Protein AF-A0A8D9L8C0-F1 (afdb_monomer_lite)

Secondary structure (DSSP, 8-state):
--HHHHHHHHHHHHHHHHHHHHHHHHHHHHHT-SHHHHHHHHGGGHHHHHHHHHHHHHT-STTHHHHHHHTS-HHHHHHHHHHHHHH--S-TT--TT--GGG----GGGS--

Organism: Parabacteroides distasonis (NCBI:txid823)

Sequence (112 aa):
MNLASTINQMKRIMKYQAENTVSSFFYYMWNAWSEEERKAVYGGMYPHFWEKWCVATDKGTFGAAERFYLELSEDNRRILVERAVSIYDGRHFRKRNSNPKNQTVCEETLSV

Radius of gyration: 18.11 Å; chains: 1; bounding box: 52×50×34 Å

pLDDT: mean 82.56, std 14.65, range [46.19, 96.69]

Foldseek 3Di:
DDPVVVVVVVVVVVVLLVVQLVVLLVCCVVPPDDLVVLCVQPPPCSVVLVVLLVVLCVVPPPCSSVSSLVVDDPVSNVSSSVSSCVVGVPPPPPPVPDDPVNDDDDPVVVPD

Structure (mmCIF, N/CA/C/O backbone):
data_AF-A0A8D9L8C0-F1
#
_entry.id   AF-A0A8D9L8C0-F1
#
loop_
_atom_site.group_PDB
_atom_site.id
_atom_site.type_symbol
_atom_site.label_atom_id
_atom_site.label_alt_id
_atom_site.label_comp_id
_atom_site.label_asym_id
_atom_site.label_entity_id
_atom_site.label_seq_id
_atom_site.pdbx_PDB_ins_code
_atom_site.Cartn_x
_atom_site.Cartn_y
_atom_site.Cartn_z
_atom_site.occupancy
_atom_site.B_iso_or_equiv
_atom_site.auth_seq_id
_atom_site.auth_comp_id
_atom_site.auth_asym_id
_atom_site.auth_atom_id
_atom_site.pdbx_PDB_model_num
ATOM 1 N N . MET A 1 1 ? 6.656 34.139 14.399 1.00 62.84 1 MET A N 1
ATOM 2 C CA . MET A 1 1 ? 7.149 33.138 13.424 1.00 62.84 1 MET A CA 1
ATOM 3 C C . MET A 1 1 ? 7.332 33.867 12.096 1.00 62.84 1 MET A C 1
ATOM 5 O O . MET A 1 1 ? 6.417 34.590 11.730 1.00 62.84 1 MET A O 1
ATOM 9 N N . ASN A 1 2 ? 8.501 33.808 11.447 1.00 87.38 2 ASN A N 1
ATOM 10 C CA . ASN A 1 2 ? 8.736 34.528 10.182 1.00 87.38 2 ASN A CA 1
ATOM 11 C C . ASN A 1 2 ? 8.489 33.613 8.968 1.00 87.38 2 ASN A C 1
ATOM 13 O O . ASN A 1 2 ? 8.535 32.389 9.092 1.00 87.38 2 ASN A O 1
ATOM 17 N N . LEU A 1 3 ? 8.235 34.207 7.798 1.00 87.19 3 LEU A N 1
ATOM 18 C CA . LEU A 1 3 ? 7.880 33.485 6.570 1.00 87.19 3 LEU A CA 1
ATOM 19 C C . LEU A 1 3 ? 8.896 32.383 6.213 1.00 87.19 3 LEU A C 1
ATOM 21 O O . LEU A 1 3 ? 8.512 31.273 5.853 1.00 87.19 3 LEU A O 1
ATOM 25 N N . ALA A 1 4 ? 10.192 32.656 6.388 1.00 88.25 4 ALA A N 1
ATOM 26 C CA . ALA A 1 4 ? 11.259 31.687 6.143 1.00 88.25 4 ALA A CA 1
ATOM 27 C C . ALA A 1 4 ? 11.184 30.467 7.084 1.00 88.25 4 ALA A C 1
ATOM 29 O O . ALA A 1 4 ? 11.369 29.328 6.650 1.00 88.25 4 ALA A O 1
ATOM 30 N N . SER A 1 5 ? 10.869 30.684 8.364 1.00 83.94 5 SER A N 1
ATOM 31 C CA . SER A 1 5 ? 10.665 29.620 9.351 1.00 83.94 5 SER A CA 1
ATOM 32 C C . SER A 1 5 ? 9.446 28.761 9.013 1.00 83.94 5 SER A C 1
ATOM 34 O O . SER A 1 5 ? 9.549 27.535 9.068 1.00 83.94 5 SER A O 1
ATOM 36 N N . THR A 1 6 ? 8.334 29.372 8.594 1.00 88.56 6 THR A N 1
ATOM 37 C CA . THR A 1 6 ? 7.126 28.648 8.170 1.00 88.56 6 THR A CA 1
ATOM 38 C C . THR A 1 6 ? 7.386 27.804 6.920 1.00 88.56 6 THR A C 1
ATOM 40 O O . THR A 1 6 ? 7.066 26.618 6.910 1.00 88.56 6 THR A O 1
ATOM 43 N N . ILE A 1 7 ? 8.050 28.359 5.900 1.00 89.25 7 ILE A N 1
ATOM 44 C CA . ILE A 1 7 ? 8.402 27.627 4.671 1.00 89.25 7 ILE A CA 1
ATOM 45 C C . ILE A 1 7 ? 9.316 26.433 4.979 1.00 89.25 7 ILE A C 1
ATOM 47 O O . ILE A 1 7 ? 9.089 25.329 4.484 1.00 89.25 7 ILE A O 1
ATOM 51 N N . ASN A 1 8 ? 10.333 26.618 5.825 1.00 87.75 8 ASN A N 1
ATOM 52 C CA . ASN A 1 8 ? 11.227 25.527 6.220 1.00 87.75 8 ASN A CA 1
ATOM 53 C C . ASN A 1 8 ? 10.504 24.436 7.022 1.00 87.75 8 ASN A C 1
ATOM 55 O O . ASN A 1 8 ? 10.795 23.249 6.850 1.00 87.75 8 A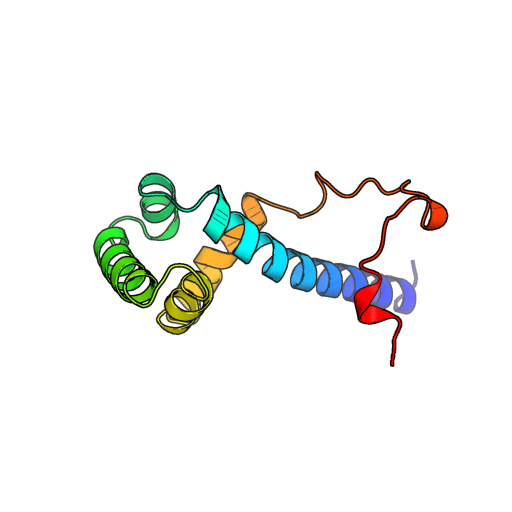SN A O 1
ATOM 59 N N . GLN A 1 9 ? 9.541 24.811 7.866 1.00 81.44 9 GLN A N 1
ATOM 60 C CA . GLN A 1 9 ? 8.700 23.858 8.581 1.00 81.44 9 GLN A CA 1
ATOM 61 C C . GLN A 1 9 ? 7.794 23.074 7.621 1.00 81.44 9 GLN A C 1
ATOM 63 O O . GLN A 1 9 ? 7.739 21.850 7.717 1.00 81.44 9 GLN A O 1
ATOM 68 N N . MET A 1 10 ? 7.161 23.736 6.648 1.00 84.50 10 MET A N 1
ATOM 69 C CA . MET A 1 10 ? 6.338 23.067 5.633 1.00 84.50 10 MET A CA 1
ATOM 70 C C . MET A 1 10 ? 7.162 22.105 4.772 1.00 84.50 10 MET A C 1
ATOM 72 O O . MET A 1 10 ? 6.760 20.960 4.597 1.00 84.50 10 MET A O 1
ATOM 76 N N . LYS A 1 11 ? 8.361 22.502 4.324 1.00 80.12 11 LYS A N 1
ATOM 77 C CA . LYS A 1 11 ? 9.280 21.610 3.591 1.00 80.12 11 LYS A CA 1
ATOM 78 C C . LYS A 1 11 ? 9.628 20.351 4.389 1.00 80.12 11 LYS A C 1
ATOM 80 O O . LYS A 1 11 ? 9.650 19.256 3.832 1.00 80.12 11 LYS A O 1
ATOM 85 N N . ARG A 1 12 ? 9.878 20.491 5.696 1.00 72.62 12 ARG A N 1
ATOM 86 C CA . ARG A 1 12 ? 10.132 19.351 6.592 1.00 72.62 12 ARG A CA 1
ATOM 87 C C . ARG A 1 12 ? 8.912 18.442 6.729 1.00 72.62 12 ARG A C 1
ATOM 89 O O . ARG A 1 12 ? 9.078 17.229 6.679 1.00 72.62 12 ARG A O 1
ATOM 96 N N . ILE A 1 13 ? 7.716 19.013 6.869 1.00 77.31 13 ILE A N 1
ATOM 97 C CA . ILE A 1 13 ? 6.456 18.257 6.945 1.00 77.31 13 ILE A CA 1
ATOM 98 C C . ILE A 1 13 ? 6.211 17.490 5.642 1.00 77.31 13 ILE A C 1
ATOM 100 O O . ILE A 1 13 ? 5.920 16.301 5.690 1.00 77.31 13 ILE A O 1
ATOM 104 N N . MET A 1 14 ? 6.408 18.127 4.487 1.00 71.69 14 MET A N 1
ATOM 105 C CA . MET A 1 14 ? 6.233 17.490 3.178 1.00 71.69 14 MET A CA 1
ATOM 106 C C . MET A 1 14 ? 7.243 16.364 2.937 1.00 71.69 14 MET A C 1
ATOM 108 O O . MET A 1 14 ? 6.861 15.279 2.509 1.00 71.69 14 MET A O 1
ATOM 112 N N . LYS A 1 15 ? 8.528 16.586 3.251 1.00 66.69 15 LYS A N 1
ATOM 113 C CA . LYS A 1 15 ? 9.561 15.542 3.155 1.00 66.69 15 LYS A CA 1
ATOM 114 C C . LYS A 1 15 ? 9.224 14.350 4.054 1.00 66.69 15 LYS A C 1
ATOM 116 O O . LYS A 1 15 ? 9.289 13.209 3.613 1.00 66.69 15 LYS A O 1
ATOM 121 N N . TYR A 1 16 ? 8.807 14.629 5.287 1.00 64.12 16 TYR A N 1
ATOM 122 C CA . TYR A 1 16 ? 8.358 13.607 6.224 1.00 64.12 16 TYR A CA 1
ATOM 123 C C . TYR A 1 16 ? 7.146 12.836 5.692 1.00 64.12 16 TYR A C 1
ATOM 125 O O . TYR A 1 16 ? 7.099 11.618 5.814 1.00 64.12 16 TYR A O 1
ATOM 133 N N . GLN A 1 17 ? 6.174 13.530 5.098 1.00 69.81 17 GLN A N 1
ATOM 134 C CA . GLN A 1 17 ? 4.986 12.910 4.523 1.00 69.81 17 GLN A CA 1
ATOM 135 C C . GLN A 1 17 ? 5.361 11.964 3.375 1.00 69.81 17 GLN A C 1
ATOM 137 O O . GLN A 1 17 ? 4.844 10.857 3.333 1.00 69.81 17 GLN A O 1
ATOM 142 N N . ALA A 1 18 ? 6.306 12.345 2.510 1.00 63.62 18 ALA A N 1
ATOM 143 C CA . ALA A 1 18 ? 6.792 11.489 1.427 1.00 63.62 18 ALA A CA 1
ATOM 144 C C . ALA A 1 18 ? 7.568 10.253 1.932 1.00 63.62 18 ALA A C 1
ATOM 146 O O . ALA A 1 18 ? 7.312 9.139 1.479 1.00 63.62 18 ALA A O 1
ATOM 147 N N . GLU A 1 19 ? 8.485 10.426 2.892 1.00 67.56 19 GLU A N 1
ATOM 148 C CA . GLU A 1 19 ? 9.228 9.313 3.515 1.00 67.56 19 GLU A CA 1
ATOM 149 C C . GLU A 1 19 ? 8.291 8.353 4.264 1.00 67.56 19 GLU A C 1
ATOM 151 O O . GLU A 1 19 ? 8.441 7.129 4.196 1.00 67.56 19 GLU A O 1
ATOM 156 N N . ASN A 1 20 ? 7.289 8.910 4.949 1.00 77.69 20 ASN A N 1
ATOM 157 C CA . ASN A 1 20 ? 6.244 8.131 5.590 1.00 77.69 20 ASN A CA 1
ATOM 158 C C . ASN A 1 20 ? 5.461 7.338 4.540 1.00 77.69 20 ASN A C 1
ATOM 160 O O . ASN A 1 20 ? 5.395 6.129 4.639 1.00 77.69 20 ASN A O 1
ATOM 164 N N . THR A 1 21 ? 4.992 7.975 3.467 1.00 84.38 21 THR A N 1
ATOM 165 C CA . THR A 1 21 ? 4.228 7.322 2.394 1.00 84.38 21 THR A CA 1
ATOM 166 C C . THR A 1 21 ? 4.876 6.042 1.856 1.00 84.38 21 THR A C 1
ATOM 168 O O . THR A 1 21 ? 4.197 5.022 1.752 1.00 84.38 21 THR A O 1
ATOM 171 N N . VAL A 1 22 ? 6.177 6.058 1.541 1.00 85.62 22 VAL A N 1
ATOM 172 C CA . VAL A 1 22 ? 6.857 4.873 0.984 1.00 85.62 22 VAL A CA 1
ATOM 173 C C . VAL A 1 22 ? 6.960 3.757 2.024 1.00 85.62 22 VAL A C 1
ATOM 175 O O . VAL A 1 22 ? 6.593 2.615 1.753 1.00 85.62 22 VAL A O 1
ATOM 178 N N . SER A 1 23 ? 7.432 4.083 3.229 1.00 86.62 23 SER A N 1
ATOM 179 C CA . SER A 1 23 ? 7.586 3.095 4.304 1.00 86.62 23 SER A CA 1
ATOM 180 C C . SER A 1 23 ? 6.241 2.535 4.778 1.00 86.62 23 SER A C 1
ATOM 182 O O . SER A 1 23 ? 6.117 1.325 4.958 1.00 86.62 23 SER A O 1
ATOM 184 N N . SER A 1 24 ? 5.215 3.380 4.892 1.00 89.31 24 SER A N 1
ATOM 185 C CA . SER A 1 24 ? 3.836 2.991 5.180 1.00 89.31 24 SER A CA 1
ATOM 186 C C . SER A 1 24 ? 3.274 2.065 4.123 1.00 89.31 24 SER A C 1
ATOM 188 O O . SER A 1 24 ? 2.682 1.057 4.489 1.00 89.31 24 SER A O 1
ATOM 190 N N . PHE A 1 25 ? 3.479 2.360 2.836 1.00 92.88 25 PHE A N 1
ATOM 191 C CA . PHE A 1 25 ? 3.008 1.499 1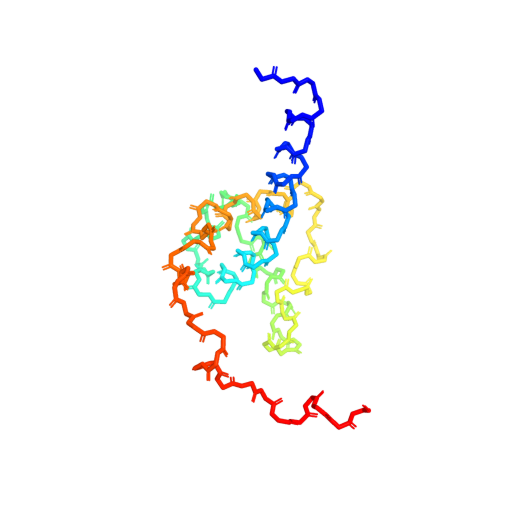.756 1.00 92.88 25 PHE A CA 1
ATOM 192 C C . PHE A 1 25 ? 3.580 0.085 1.882 1.00 92.88 25 PHE A C 1
ATOM 194 O O . PHE A 1 25 ? 2.817 -0.873 1.969 1.00 92.88 25 PHE A O 1
ATOM 201 N N . PHE A 1 26 ? 4.904 -0.060 1.970 1.00 91.31 26 PHE A N 1
ATOM 202 C CA . PHE A 1 26 ? 5.518 -1.385 2.086 1.00 91.31 26 PHE A CA 1
ATOM 203 C C . PHE A 1 26 ? 5.148 -2.094 3.388 1.00 91.31 26 PHE A C 1
ATOM 205 O O . PHE A 1 26 ? 4.844 -3.285 3.366 1.00 91.31 26 PHE A O 1
ATOM 212 N N . TYR A 1 27 ? 5.107 -1.370 4.511 1.00 90.75 27 TYR A N 1
ATOM 213 C CA . TYR A 1 27 ? 4.646 -1.934 5.776 1.00 90.75 27 TYR A CA 1
ATOM 214 C C . TYR A 1 27 ? 3.217 -2.469 5.654 1.00 90.75 27 TYR A C 1
ATOM 216 O O . TYR A 1 27 ? 2.944 -3.594 6.067 1.00 90.75 27 TYR A O 1
ATOM 224 N N . TYR A 1 28 ? 2.323 -1.680 5.062 1.00 93.00 28 TYR A N 1
ATOM 225 C CA . TYR A 1 28 ? 0.925 -2.032 4.867 1.00 93.00 28 TYR A CA 1
ATOM 226 C C . TYR A 1 28 ? 0.774 -3.254 3.961 1.00 93.00 28 TYR A C 1
ATOM 228 O O . TYR A 1 28 ? 0.134 -4.228 4.357 1.00 93.00 28 TYR A O 1
ATOM 236 N N . MET A 1 29 ? 1.433 -3.248 2.800 1.00 94.44 29 MET A N 1
ATOM 237 C CA . MET A 1 29 ? 1.389 -4.361 1.849 1.00 94.44 29 MET A CA 1
ATOM 238 C C . MET A 1 29 ? 1.932 -5.665 2.440 1.00 94.44 29 MET A C 1
ATOM 240 O O . MET A 1 29 ? 1.433 -6.735 2.108 1.00 94.44 29 MET A O 1
ATOM 244 N N . TRP A 1 30 ? 2.935 -5.588 3.316 1.00 90.31 30 TRP A N 1
ATOM 245 C CA . TRP A 1 30 ? 3.566 -6.771 3.897 1.00 90.31 30 TRP A CA 1
ATOM 246 C C . TRP A 1 30 ? 2.858 -7.301 5.151 1.00 90.31 30 TRP A C 1
ATOM 248 O O . TRP A 1 30 ? 2.828 -8.507 5.368 1.00 90.31 30 TRP A O 1
ATOM 258 N N . ASN A 1 31 ? 2.303 -6.418 5.989 1.00 89.38 31 ASN A N 1
ATOM 259 C CA . ASN A 1 31 ? 1.839 -6.793 7.334 1.00 89.38 31 ASN A CA 1
ATOM 260 C C . ASN A 1 31 ? 0.327 -6.671 7.537 1.00 89.38 31 ASN A C 1
ATOM 262 O O . ASN A 1 31 ? -0.205 -7.283 8.458 1.00 89.38 31 ASN A O 1
ATOM 266 N N . ALA A 1 32 ? -0.360 -5.858 6.735 1.00 90.50 32 ALA A N 1
ATOM 267 C CA . ALA A 1 32 ? -1.777 -5.553 6.930 1.00 90.50 32 ALA A CA 1
ATOM 268 C C . ALA A 1 32 ? -2.650 -5.940 5.729 1.00 90.50 32 ALA A C 1
ATOM 270 O O . ALA A 1 32 ? -3.866 -6.023 5.867 1.00 90.50 32 ALA A O 1
ATOM 271 N N . TRP A 1 33 ? -2.063 -6.186 4.556 1.00 92.81 33 TRP A N 1
ATOM 272 C CA . TRP A 1 33 ? -2.817 -6.498 3.348 1.00 92.81 33 TRP A CA 1
ATOM 273 C C . TRP A 1 33 ? -3.574 -7.827 3.455 1.00 92.81 33 TRP A C 1
ATOM 275 O O . TRP A 1 33 ? -2.998 -8.908 3.344 1.00 92.81 33 TRP A O 1
ATOM 285 N N . SER A 1 34 ? -4.891 -7.736 3.642 1.00 89.50 34 SER A N 1
ATOM 286 C CA . SER A 1 34 ? -5.811 -8.869 3.788 1.00 89.50 34 SER A CA 1
ATOM 287 C C . SER A 1 34 ? -7.069 -8.690 2.927 1.00 89.50 34 SER A C 1
ATOM 289 O O . SER A 1 34 ? -7.185 -7.738 2.150 1.00 89.50 34 SER A O 1
ATOM 291 N N . GLU A 1 35 ? -8.016 -9.628 3.007 1.00 87.00 35 GLU A N 1
ATOM 292 C CA . GLU A 1 35 ? -9.310 -9.502 2.322 1.00 87.00 35 GLU A CA 1
ATOM 293 C C . GLU A 1 35 ? -10.172 -8.384 2.905 1.00 87.00 35 GLU A C 1
ATOM 295 O O . GLU A 1 35 ? -10.795 -7.621 2.167 1.00 87.00 35 GLU A O 1
ATOM 300 N N . GLU A 1 36 ? -10.155 -8.249 4.223 1.00 91.25 36 GLU A N 1
ATOM 301 C CA . GLU A 1 36 ? -10.861 -7.218 4.974 1.00 91.25 36 GLU A CA 1
ATOM 302 C C . GLU A 1 36 ? -10.322 -5.835 4.617 1.00 91.25 36 GLU A C 1
ATOM 304 O O . GLU A 1 36 ? -11.091 -4.927 4.306 1.00 91.25 36 GLU A O 1
ATOM 309 N N . GLU A 1 37 ? -8.997 -5.690 4.578 1.00 93.56 37 GLU A N 1
ATOM 310 C CA . GLU A 1 37 ? -8.359 -4.432 4.199 1.00 93.56 37 GLU A CA 1
ATOM 311 C C . GLU A 1 37 ? -8.614 -4.075 2.729 1.00 93.56 37 GLU A C 1
ATOM 313 O O . GLU A 1 37 ? -8.896 -2.921 2.410 1.00 93.56 37 GLU A O 1
ATOM 318 N N . ARG A 1 38 ? -8.649 -5.061 1.826 1.00 90.50 38 ARG A N 1
ATOM 319 C CA . ARG A 1 38 ? -9.064 -4.843 0.430 1.00 90.50 38 ARG A CA 1
ATOM 320 C C . ARG A 1 38 ? -10.494 -4.329 0.313 1.00 90.50 38 ARG A C 1
ATOM 322 O O . ARG A 1 38 ? -10.738 -3.397 -0.453 1.00 90.50 38 ARG A O 1
ATOM 329 N N . LYS A 1 39 ? -11.429 -4.918 1.064 1.00 93.56 39 LYS A N 1
ATOM 330 C CA . LYS A 1 39 ? -12.821 -4.446 1.141 1.00 93.56 39 LYS A CA 1
ATOM 331 C C . LYS A 1 39 ? -12.892 -3.031 1.709 1.00 93.56 39 LYS A C 1
ATOM 333 O O . LYS A 1 39 ? -13.666 -2.224 1.205 1.00 93.56 39 LYS A O 1
ATOM 338 N N . ALA A 1 40 ? -12.068 -2.712 2.705 1.00 93.44 40 ALA A N 1
ATOM 339 C CA . ALA A 1 40 ? -12.006 -1.374 3.283 1.00 93.44 40 ALA A CA 1
ATOM 340 C C . ALA A 1 40 ? -11.477 -0.323 2.289 1.00 93.44 40 ALA A C 1
ATOM 342 O O . ALA A 1 40 ? -12.003 0.786 2.252 1.00 93.44 40 ALA A O 1
ATOM 343 N N . VAL A 1 41 ? -10.474 -0.664 1.471 1.00 94.69 41 VAL A N 1
ATOM 344 C CA . VAL A 1 41 ? -9.873 0.261 0.490 1.00 94.69 41 VAL A CA 1
ATOM 345 C C . VAL A 1 41 ? -10.755 0.443 -0.744 1.00 94.69 41 VAL A C 1
ATOM 347 O O . VAL A 1 41 ? -10.988 1.570 -1.171 1.00 94.69 41 VAL A O 1
ATOM 350 N N . TYR A 1 42 ? -11.237 -0.653 -1.332 1.00 94.81 42 TYR A N 1
ATOM 351 C CA . TYR A 1 42 ? -11.875 -0.635 -2.655 1.00 94.81 42 TYR A CA 1
ATOM 352 C C . TYR A 1 42 ? -13.384 -0.907 -2.634 1.00 94.81 42 TYR A C 1
ATOM 354 O O . TYR A 1 42 ? -14.024 -0.929 -3.690 1.00 94.81 42 TYR A O 1
ATOM 362 N N . GLY A 1 43 ? -13.978 -1.128 -1.458 1.00 94.19 43 GLY A N 1
ATOM 363 C CA . GLY A 1 43 ? -15.409 -1.388 -1.319 1.00 94.19 43 GLY A CA 1
ATOM 364 C C . GLY A 1 43 ? -15.858 -2.570 -2.179 1.00 94.19 43 GLY A C 1
ATOM 365 O O . GLY A 1 43 ? -15.203 -3.608 -2.221 1.00 94.19 43 GLY A O 1
ATOM 366 N N . GLY A 1 44 ? -16.958 -2.404 -2.916 1.00 93.62 44 GLY A N 1
ATOM 367 C CA . GLY A 1 44 ? -17.508 -3.447 -3.792 1.00 93.62 44 GLY A CA 1
ATOM 368 C C . GLY A 1 44 ? -16.594 -3.874 -4.950 1.00 93.62 44 GLY A C 1
ATOM 369 O O . GLY A 1 44 ? -16.786 -4.955 -5.498 1.00 93.62 44 GLY A O 1
ATOM 370 N N . MET A 1 45 ? -15.577 -3.077 -5.294 1.00 93.75 45 MET A N 1
ATOM 371 C CA . MET A 1 45 ? -14.626 -3.389 -6.369 1.00 93.75 45 MET A CA 1
ATOM 372 C C . MET A 1 45 ? -13.464 -4.276 -5.910 1.00 93.75 45 MET A C 1
ATOM 374 O O . MET A 1 45 ? -12.627 -4.663 -6.728 1.00 93.75 45 MET A O 1
ATOM 378 N N . TYR A 1 46 ? -13.397 -4.632 -4.623 1.00 93.81 46 TYR A N 1
ATOM 379 C CA . TYR A 1 46 ? -12.311 -5.445 -4.078 1.00 93.81 46 TYR A CA 1
ATOM 380 C C . TYR A 1 46 ? -12.035 -6.773 -4.820 1.00 93.81 46 TYR A C 1
ATOM 382 O O . TYR A 1 46 ? -10.860 -7.151 -4.850 1.00 93.81 46 TYR A O 1
ATOM 390 N N . PRO A 1 47 ? -13.008 -7.476 -5.458 1.00 95.06 47 PRO A N 1
ATOM 391 C CA . PRO A 1 47 ? -12.701 -8.707 -6.187 1.00 95.06 47 PRO A CA 1
ATOM 392 C C . PRO A 1 47 ? -11.812 -8.447 -7.409 1.00 95.06 47 PRO A C 1
ATOM 394 O O . PRO A 1 47 ? -10.894 -9.215 -7.674 1.00 95.06 47 PRO A O 1
ATOM 397 N N . HIS A 1 48 ? -12.015 -7.321 -8.101 1.00 94.19 48 HIS A N 1
ATOM 398 C CA . HIS A 1 48 ? -11.201 -6.939 -9.257 1.00 94.19 48 HIS A CA 1
ATOM 399 C C . HIS A 1 48 ? -9.743 -6.665 -8.861 1.00 94.19 48 HIS A C 1
ATOM 401 O O . HIS A 1 48 ? -8.799 -7.108 -9.514 1.00 94.19 48 HIS A O 1
ATOM 407 N N . PHE A 1 49 ? -9.542 -5.963 -7.746 1.00 94.50 49 PHE A N 1
ATOM 408 C CA . PHE A 1 49 ? -8.196 -5.694 -7.240 1.00 94.50 49 PHE A CA 1
ATOM 409 C C . PHE A 1 49 ? -7.540 -6.929 -6.623 1.00 94.50 49 PHE A C 1
ATOM 411 O O . PHE A 1 49 ? -6.314 -7.022 -6.612 1.00 94.50 49 PHE A O 1
ATOM 418 N N . TRP A 1 50 ? -8.329 -7.895 -6.148 1.00 92.38 50 TRP A N 1
ATOM 419 C CA . TRP A 1 50 ? -7.798 -9.178 -5.710 1.00 92.38 50 TRP A CA 1
ATOM 420 C C . TRP A 1 50 ? -7.202 -9.972 -6.864 1.00 92.38 50 TRP A C 1
ATOM 422 O O . TRP A 1 50 ? -6.082 -10.452 -6.743 1.00 92.38 50 TRP A O 1
ATOM 432 N N . GLU A 1 51 ? -7.894 -10.040 -7.997 1.00 94.00 51 GLU A N 1
ATOM 433 C CA . GLU A 1 51 ? -7.373 -10.704 -9.192 1.00 94.00 51 GLU A CA 1
ATOM 434 C C . GLU A 1 51 ? -6.038 -10.084 -9.636 1.00 94.00 51 GLU A C 1
ATOM 436 O O . GLU A 1 51 ? -5.053 -10.796 -9.835 1.00 94.00 51 GLU A O 1
ATOM 441 N N . LYS A 1 52 ? -5.956 -8.746 -9.666 1.00 94.44 52 LYS A N 1
ATOM 442 C CA . LYS A 1 52 ? -4.701 -8.022 -9.933 1.00 94.44 52 LYS A CA 1
ATOM 443 C C . LYS A 1 52 ? -3.595 -8.366 -8.930 1.00 94.44 52 LYS A C 1
ATOM 445 O O . LYS A 1 52 ? -2.445 -8.543 -9.328 1.00 94.44 52 LYS A O 1
ATOM 450 N N . TRP A 1 53 ? -3.922 -8.467 -7.641 1.00 93.88 53 TRP A N 1
ATOM 451 C CA . TRP A 1 53 ? -2.963 -8.878 -6.614 1.00 93.88 53 TRP A CA 1
ATOM 452 C C . TRP A 1 53 ? -2.477 -10.316 -6.831 1.00 93.88 53 TRP A C 1
ATOM 454 O O . TRP A 1 53 ? -1.270 -10.548 -6.820 1.00 93.88 53 TRP A O 1
ATOM 464 N N . CYS A 1 54 ? -3.382 -11.259 -7.102 1.00 92.56 54 CYS A N 1
ATOM 465 C CA . CYS A 1 54 ? -3.033 -12.649 -7.391 1.00 92.56 54 CYS A CA 1
ATOM 466 C C . CYS A 1 54 ? -2.063 -12.749 -8.575 1.00 92.56 54 CYS A C 1
ATOM 468 O O . CYS A 1 54 ? -1.024 -13.398 -8.457 1.00 92.56 54 CYS A O 1
ATOM 470 N N . VAL A 1 55 ? -2.338 -12.035 -9.672 1.00 94.00 55 VAL A N 1
ATOM 471 C CA . VAL A 1 55 ? -1.444 -11.963 -10.843 1.00 94.00 55 VAL A CA 1
ATOM 472 C C . VAL A 1 55 ? -0.076 -11.372 -10.480 1.00 94.00 55 VAL A C 1
ATOM 474 O O . VAL A 1 55 ? 0.958 -11.832 -10.967 1.00 94.00 55 VAL A O 1
ATOM 477 N N . ALA A 1 56 ? -0.034 -10.362 -9.607 1.00 93.88 56 ALA A N 1
ATOM 478 C CA . ALA A 1 56 ? 1.222 -9.769 -9.155 1.00 93.88 56 ALA A CA 1
ATOM 479 C C . ALA A 1 56 ? 2.068 -10.740 -8.306 1.00 93.88 56 ALA A C 1
ATOM 481 O O . ALA A 1 56 ? 3.300 -10.729 -8.427 1.00 93.88 56 ALA A O 1
ATOM 482 N N . THR A 1 57 ? 1.417 -11.576 -7.487 1.00 92.81 57 THR A N 1
ATOM 483 C CA . THR A 1 57 ? 2.059 -12.594 -6.635 1.00 92.81 57 THR A CA 1
ATOM 484 C C . THR A 1 57 ? 2.419 -13.885 -7.362 1.00 92.81 57 THR A C 1
ATOM 486 O O . THR A 1 57 ? 3.344 -14.568 -6.935 1.00 92.81 57 THR A O 1
ATOM 489 N N . ASP A 1 58 ? 1.745 -14.207 -8.468 1.00 94.00 58 ASP A N 1
ATOM 490 C CA . ASP A 1 58 ? 2.025 -15.401 -9.281 1.00 94.00 58 ASP A CA 1
ATOM 491 C C . ASP A 1 58 ? 3.462 -15.394 -9.833 1.00 94.00 58 ASP A C 1
ATOM 493 O O . ASP A 1 58 ? 4.140 -16.414 -9.906 1.00 94.00 58 ASP A O 1
ATOM 497 N N . LYS A 1 59 ? 4.002 -14.195 -10.090 1.00 88.12 59 LYS A N 1
ATOM 498 C CA . LYS A 1 59 ? 5.404 -13.972 -10.488 1.00 88.12 59 LYS A CA 1
ATOM 499 C C . LYS A 1 59 ? 6.401 -14.044 -9.317 1.00 88.12 59 LYS A C 1
ATOM 501 O O . LYS A 1 59 ? 7.559 -13.661 -9.474 1.00 88.12 59 LYS A O 1
ATOM 506 N N . GLY A 1 60 ? 5.950 -14.487 -8.145 1.00 90.38 60 GLY A N 1
ATOM 507 C CA . GLY A 1 60 ? 6.701 -14.553 -6.894 1.00 90.38 60 GLY A CA 1
ATOM 508 C C . GLY A 1 60 ? 6.351 -13.436 -5.907 1.00 90.38 60 GLY A C 1
ATOM 509 O O . GLY A 1 60 ? 5.836 -12.379 -6.273 1.00 90.38 60 GLY A O 1
ATOM 510 N N . THR A 1 61 ? 6.673 -13.662 -4.631 1.00 86.56 61 THR A N 1
ATOM 511 C CA . THR A 1 61 ? 6.381 -12.729 -3.526 1.00 86.56 61 THR A CA 1
ATOM 512 C C . THR A 1 61 ? 7.209 -11.445 -3.608 1.00 86.56 61 THR A C 1
ATOM 514 O O . THR A 1 61 ? 6.703 -10.351 -3.358 1.00 86.56 61 THR A O 1
ATOM 517 N N . PHE A 1 62 ? 8.483 -11.552 -3.993 1.00 89.62 62 PHE A N 1
ATOM 518 C CA . PHE A 1 62 ? 9.365 -10.392 -4.126 1.00 89.62 62 PHE A CA 1
ATOM 519 C C . PHE A 1 62 ? 8.948 -9.529 -5.316 1.00 89.62 62 PHE A C 1
ATOM 521 O O . PHE A 1 62 ? 8.838 -10.014 -6.446 1.00 89.62 62 PHE A O 1
ATOM 528 N N . GLY A 1 63 ? 8.715 -8.242 -5.074 1.00 93.38 63 GLY A N 1
ATOM 529 C CA . GLY A 1 63 ? 8.246 -7.316 -6.102 1.00 93.38 63 GLY A CA 1
ATOM 530 C C . GLY A 1 63 ? 6.727 -7.331 -6.331 1.00 93.38 63 GLY A C 1
ATOM 531 O O . GLY A 1 63 ? 6.249 -6.658 -7.245 1.00 93.38 63 GLY A O 1
ATOM 532 N N . ALA A 1 64 ? 5.954 -8.137 -5.586 1.00 94.06 64 ALA A N 1
ATOM 533 C CA . ALA A 1 64 ? 4.510 -8.257 -5.804 1.00 94.06 64 ALA A CA 1
ATOM 534 C C . ALA A 1 64 ? 3.766 -6.956 -5.470 1.00 94.06 64 ALA A C 1
ATOM 536 O O . ALA A 1 64 ? 2.865 -6.559 -6.207 1.00 94.06 64 ALA A O 1
ATOM 537 N N . ALA A 1 65 ? 4.177 -6.261 -4.406 1.00 95.06 65 ALA A N 1
ATOM 538 C CA . ALA A 1 65 ? 3.609 -4.971 -4.019 1.00 95.06 65 ALA A CA 1
ATOM 539 C C . ALA A 1 65 ? 3.819 -3.911 -5.110 1.00 95.06 65 ALA A C 1
ATOM 541 O O . ALA A 1 65 ? 2.891 -3.187 -5.460 1.00 95.06 65 ALA A O 1
ATOM 542 N N . GLU A 1 66 ? 5.012 -3.863 -5.695 1.00 95.56 66 GLU A N 1
ATOM 543 C CA . GLU A 1 66 ? 5.390 -2.940 -6.760 1.00 95.56 66 GLU A CA 1
ATOM 544 C C . GLU A 1 66 ? 4.630 -3.247 -8.051 1.00 95.56 66 GLU A C 1
ATOM 546 O O . GLU A 1 66 ? 4.052 -2.345 -8.654 1.00 95.56 66 GLU A O 1
ATOM 551 N N . ARG A 1 67 ? 4.571 -4.524 -8.455 1.00 96.69 67 ARG A N 1
ATOM 552 C CA . ARG A 1 67 ? 3.796 -4.958 -9.628 1.00 96.69 67 ARG A CA 1
ATOM 553 C C . ARG A 1 67 ? 2.320 -4.619 -9.476 1.00 96.69 67 ARG A C 1
ATOM 555 O O . ARG A 1 67 ? 1.732 -4.048 -10.389 1.00 96.69 67 ARG A O 1
ATOM 562 N N . PHE A 1 68 ? 1.742 -4.923 -8.317 1.00 95.94 68 PHE A N 1
ATOM 563 C CA . PHE A 1 68 ? 0.358 -4.579 -8.024 1.00 95.94 68 PHE A CA 1
ATOM 564 C C . PHE A 1 68 ? 0.138 -3.067 -8.093 1.00 95.94 68 PHE A C 1
ATOM 566 O O . PHE A 1 68 ? -0.780 -2.621 -8.769 1.00 95.94 68 PHE A O 1
ATOM 573 N N . TYR A 1 69 ? 1.007 -2.271 -7.467 1.00 95.81 69 TYR A N 1
ATOM 574 C CA . TYR A 1 69 ? 0.905 -0.813 -7.484 1.00 95.81 69 TYR A CA 1
ATOM 575 C C . TYR A 1 69 ? 0.958 -0.234 -8.906 1.00 95.81 69 TYR A C 1
ATOM 577 O O . TYR A 1 69 ? 0.191 0.673 -9.237 1.00 95.81 69 TYR A O 1
ATOM 585 N N . LEU A 1 70 ? 1.818 -0.777 -9.773 1.00 95.69 70 LEU A N 1
ATOM 586 C CA . LEU A 1 70 ? 1.928 -0.359 -11.173 1.00 95.69 70 LEU A CA 1
ATOM 587 C C . LEU A 1 70 ? 0.654 -0.644 -11.986 1.00 95.69 70 LEU A C 1
ATOM 589 O O . LEU A 1 70 ? 0.316 0.144 -12.863 1.00 95.69 70 LEU A O 1
ATOM 593 N N . GLU A 1 71 ? -0.096 -1.690 -11.646 1.00 95.50 71 GLU A N 1
ATOM 594 C CA . GLU A 1 71 ? -1.358 -2.075 -12.299 1.00 95.50 71 GLU A CA 1
ATOM 595 C C . GLU A 1 71 ? -2.570 -1.204 -11.917 1.00 95.50 71 GLU A C 1
ATOM 597 O O . GLU A 1 71 ? -3.656 -1.352 -12.494 1.00 95.50 71 GLU A O 1
ATOM 602 N N . LEU A 1 72 ? -2.420 -0.326 -10.922 1.00 95.94 72 LEU A N 1
ATOM 603 C CA . LEU A 1 72 ? -3.470 0.571 -10.439 1.00 95.94 72 LEU A CA 1
ATOM 6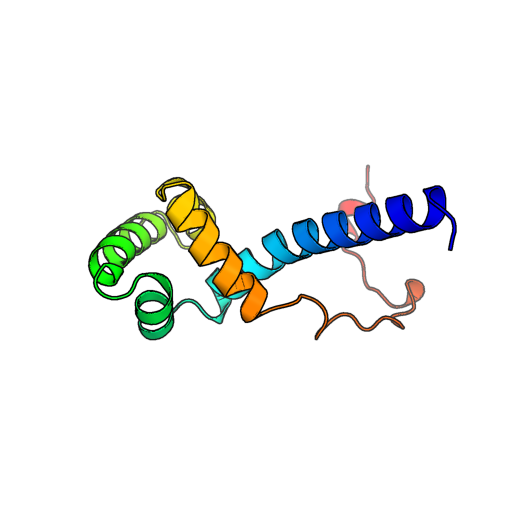04 C C . LEU A 1 72 ? -3.470 1.905 -11.197 1.00 95.94 72 LEU A C 1
ATOM 606 O O . LEU A 1 72 ? -2.418 2.420 -11.578 1.00 95.94 72 LEU A O 1
ATOM 610 N N . SER A 1 73 ? -4.653 2.509 -11.343 1.00 95.81 73 SER A N 1
ATOM 611 C CA . SER A 1 73 ? -4.771 3.916 -11.750 1.00 95.81 73 SER A CA 1
ATOM 612 C C . SER A 1 73 ? -4.232 4.850 -10.662 1.00 95.81 73 SER A C 1
ATOM 614 O O . SER A 1 73 ? -4.129 4.463 -9.498 1.00 95.81 73 SER A O 1
ATOM 616 N N . GLU A 1 74 ? -3.930 6.100 -11.015 1.00 95.12 74 GLU A N 1
ATOM 617 C CA . GLU A 1 74 ? -3.423 7.093 -10.056 1.00 95.12 74 GLU A CA 1
ATOM 618 C C . GLU A 1 74 ? -4.359 7.297 -8.857 1.00 95.12 74 GLU A C 1
ATOM 620 O O . GLU A 1 74 ? -3.896 7.315 -7.716 1.00 95.12 74 GLU A O 1
ATOM 625 N N . ASP A 1 75 ? -5.674 7.344 -9.085 1.00 95.00 75 ASP A N 1
ATOM 626 C CA . ASP A 1 75 ? -6.657 7.443 -8.001 1.00 95.00 75 ASP A CA 1
ATOM 627 C C . ASP A 1 75 ? -6.640 6.224 -7.076 1.00 95.00 75 ASP A C 1
ATOM 629 O O . ASP A 1 75 ? -6.658 6.374 -5.854 1.00 95.00 75 ASP A O 1
ATOM 633 N N . ASN A 1 76 ? -6.540 5.019 -7.641 1.00 94.88 76 ASN A N 1
ATOM 634 C CA . ASN A 1 76 ? -6.498 3.786 -6.856 1.00 94.88 76 ASN A CA 1
ATOM 635 C C . ASN A 1 76 ? -5.185 3.651 -6.068 1.00 94.88 76 ASN A C 1
ATOM 637 O O . ASN A 1 76 ? -5.183 3.195 -4.926 1.00 94.88 76 ASN A O 1
ATOM 641 N N . ARG A 1 77 ? -4.065 4.115 -6.638 1.00 95.38 77 ARG A N 1
ATOM 642 C CA . ARG A 1 77 ? -2.786 4.227 -5.922 1.00 95.38 77 ARG A CA 1
ATOM 643 C C . ARG A 1 77 ? -2.899 5.180 -4.740 1.00 95.38 77 ARG A C 1
ATOM 645 O O . ARG A 1 77 ? -2.428 4.855 -3.652 1.00 95.38 77 ARG A O 1
ATOM 652 N N . ARG A 1 78 ? -3.538 6.336 -4.943 1.00 93.38 78 ARG A N 1
ATOM 653 C CA . ARG A 1 78 ? -3.721 7.346 -3.900 1.00 93.38 78 ARG A CA 1
ATOM 654 C C . ARG A 1 78 ? -4.507 6.792 -2.715 1.00 93.38 78 ARG A C 1
ATOM 656 O O . ARG A 1 78 ? -4.001 6.869 -1.602 1.00 93.38 78 ARG A O 1
ATOM 663 N N . ILE A 1 79 ? -5.676 6.187 -2.936 1.00 94.44 79 ILE A N 1
ATOM 664 C CA . ILE A 1 79 ? -6.500 5.663 -1.828 1.00 94.44 79 ILE A CA 1
ATOM 665 C C . ILE A 1 79 ? -5.801 4.530 -1.065 1.00 94.44 79 ILE A C 1
ATOM 667 O O . ILE A 1 79 ? -5.882 4.466 0.162 1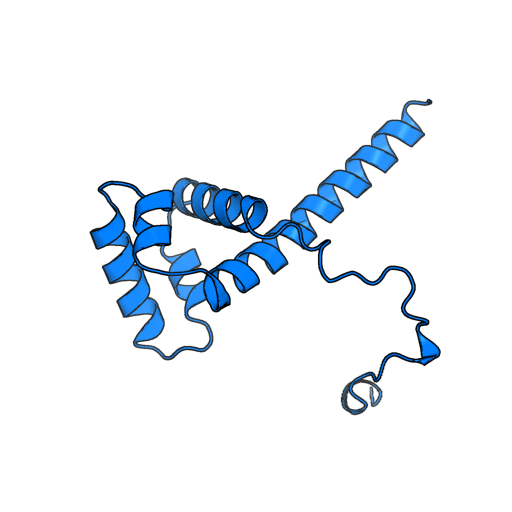.00 94.44 79 ILE A O 1
ATOM 671 N N . LEU A 1 80 ? -5.050 3.676 -1.768 1.00 94.75 80 LEU A N 1
ATOM 672 C CA . LEU A 1 80 ? -4.259 2.614 -1.152 1.00 94.75 80 LEU A CA 1
ATOM 673 C C . LEU A 1 80 ? -3.157 3.188 -0.253 1.00 94.75 80 LEU A C 1
ATOM 675 O O . 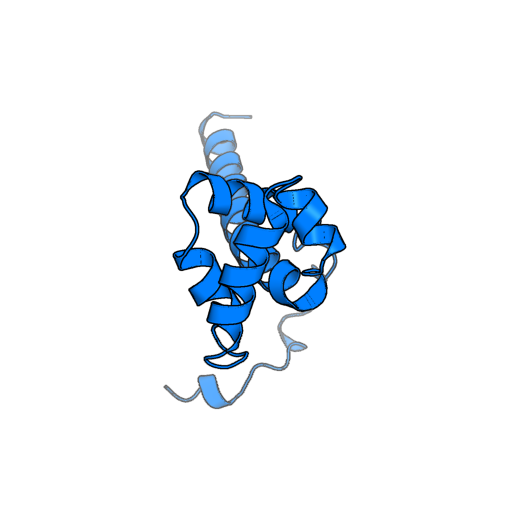LEU A 1 80 ? -2.967 2.743 0.878 1.00 94.75 80 LEU A O 1
ATOM 679 N N . VAL A 1 81 ? -2.446 4.202 -0.743 1.00 92.56 81 VAL A N 1
ATOM 680 C CA . VAL A 1 81 ? -1.382 4.882 -0.000 1.00 92.56 81 VAL A CA 1
ATOM 681 C C . VAL A 1 81 ? -1.933 5.669 1.186 1.00 92.56 81 VAL A C 1
ATOM 683 O O . VAL A 1 81 ? -1.358 5.616 2.271 1.00 92.56 81 VAL A O 1
ATOM 686 N N . GLU A 1 82 ? -3.051 6.371 1.019 1.00 91.44 82 GLU A N 1
ATOM 687 C CA . GLU A 1 82 ? -3.716 7.089 2.110 1.00 91.44 82 GLU A CA 1
ATOM 688 C C . GLU A 1 82 ? -4.139 6.121 3.220 1.00 91.44 82 GLU A C 1
ATOM 690 O O . GLU A 1 82 ? -3.885 6.387 4.400 1.00 91.44 82 GLU A O 1
ATOM 695 N N . ARG A 1 83 ? -4.683 4.950 2.856 1.00 93.69 83 ARG A N 1
ATOM 696 C CA . ARG A 1 83 ? -4.977 3.886 3.822 1.00 93.69 83 ARG A CA 1
ATOM 697 C C . ARG A 1 83 ? -3.710 3.399 4.523 1.00 93.69 83 ARG A C 1
ATOM 699 O O . ARG A 1 83 ? -3.700 3.328 5.752 1.00 93.69 83 ARG A O 1
ATOM 706 N N . ALA A 1 84 ? -2.639 3.130 3.782 1.00 92.81 84 ALA A N 1
ATOM 707 C CA . ALA A 1 84 ? -1.369 2.683 4.346 1.00 92.81 84 ALA A CA 1
ATOM 708 C C . ALA A 1 84 ? -0.795 3.688 5.363 1.00 92.81 84 ALA A C 1
ATOM 710 O O . ALA A 1 84 ? -0.405 3.307 6.467 1.00 92.81 84 ALA A O 1
ATOM 711 N N . VAL A 1 85 ? -0.812 4.981 5.026 1.00 88.69 85 VAL A N 1
ATOM 712 C CA . VAL A 1 85 ? -0.376 6.075 5.911 1.00 88.69 85 VAL A CA 1
ATOM 713 C C . VAL A 1 85 ? -1.261 6.192 7.154 1.00 88.69 85 VAL A C 1
ATOM 715 O O . VAL A 1 85 ? -0.757 6.520 8.227 1.00 88.69 85 VAL A O 1
ATOM 718 N N . SER A 1 86 ? -2.562 5.911 7.037 1.00 87.44 86 SER A N 1
ATOM 719 C CA . SER A 1 86 ? -3.477 5.938 8.185 1.00 87.44 86 SER A CA 1
ATOM 720 C C . SER A 1 86 ? -3.208 4.822 9.201 1.00 87.44 86 SER A C 1
ATOM 722 O O . SER A 1 86 ? -3.434 5.014 10.393 1.00 87.44 86 SER A O 1
ATOM 724 N N . ILE A 1 87 ? -2.703 3.673 8.741 1.00 86.12 87 ILE A N 1
ATOM 725 C CA . ILE A 1 87 ? -2.415 2.499 9.578 1.00 86.12 87 ILE A CA 1
ATOM 726 C C . ILE A 1 87 ? -1.007 2.556 10.166 1.00 86.12 87 ILE A C 1
ATOM 728 O O . ILE A 1 87 ? -0.781 2.114 11.292 1.00 86.12 87 ILE A O 1
ATOM 732 N N . TYR A 1 88 ? -0.056 3.105 9.417 1.00 83.88 88 TYR A N 1
ATOM 733 C CA . TYR A 1 88 ? 1.329 3.204 9.837 1.00 83.88 88 TYR A CA 1
ATOM 734 C C . TYR A 1 88 ? 1.855 4.608 9.572 1.00 83.88 88 TYR A C 1
ATOM 736 O O . TYR A 1 88 ? 1.987 5.021 8.425 1.00 83.88 88 TYR A O 1
ATOM 744 N N . ASP A 1 89 ? 2.204 5.338 10.631 1.00 73.94 89 ASP A N 1
ATOM 745 C CA . ASP A 1 89 ? 2.734 6.703 10.530 1.00 73.94 89 ASP A CA 1
ATOM 746 C C . ASP A 1 89 ? 4.266 6.783 10.666 1.00 73.94 89 ASP A C 1
ATOM 748 O O . ASP A 1 89 ? 4.838 7.875 10.803 1.00 73.94 89 ASP A O 1
ATOM 752 N N . GLY A 1 90 ? 4.935 5.623 10.683 1.00 68.69 90 GLY A N 1
ATOM 753 C CA . GLY A 1 90 ? 6.386 5.501 10.777 1.00 68.69 90 GLY A CA 1
ATOM 754 C C . GLY A 1 90 ? 6.988 6.003 12.089 1.00 68.69 90 GLY A C 1
ATOM 755 O O . GLY A 1 90 ? 8.214 6.068 12.199 1.00 68.69 90 GLY A O 1
ATOM 756 N N . ARG A 1 91 ? 6.187 6.414 13.086 1.00 65.81 91 ARG A N 1
ATOM 757 C CA . ARG A 1 91 ? 6.693 6.956 14.364 1.00 65.81 91 ARG A CA 1
ATOM 758 C C . ARG A 1 91 ? 6.784 5.914 15.454 1.00 65.81 91 ARG A C 1
ATOM 760 O O . ARG A 1 91 ? 7.642 6.056 16.320 1.00 65.81 91 ARG A O 1
ATOM 767 N N . HIS A 1 92 ? 5.968 4.865 15.388 1.00 59.62 92 HIS A N 1
ATOM 768 C CA . HIS A 1 92 ? 5.871 3.885 16.468 1.00 59.62 92 HIS A CA 1
ATOM 769 C C . HIS A 1 92 ? 7.210 3.193 16.792 1.00 59.62 92 HIS A C 1
ATOM 771 O O . HIS A 1 92 ? 7.504 2.937 17.955 1.00 59.62 92 HIS A O 1
ATOM 777 N N . PHE A 1 93 ? 8.074 2.990 15.788 1.00 54.69 93 PHE A N 1
ATOM 778 C CA . PHE A 1 93 ? 9.370 2.314 15.951 1.00 54.69 93 PHE A CA 1
ATOM 779 C C . PHE A 1 93 ? 10.588 3.245 15.959 1.00 54.69 93 PHE A C 1
ATOM 781 O O . PHE A 1 93 ? 11.714 2.791 16.173 1.00 54.69 93 PHE A O 1
ATOM 788 N N . ARG A 1 94 ? 10.408 4.560 1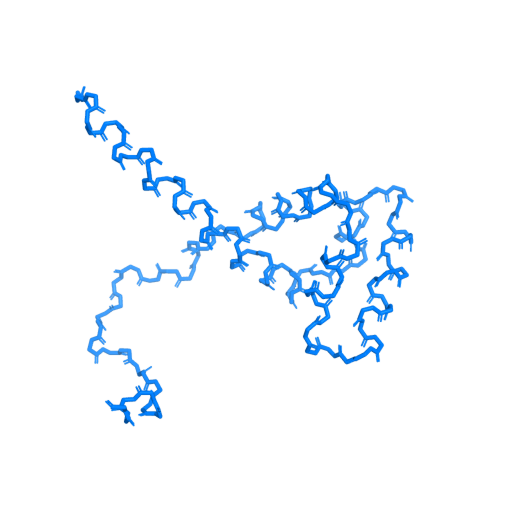5.773 1.00 59.47 94 ARG A N 1
ATOM 789 C CA . ARG A 1 94 ? 11.523 5.511 15.861 1.00 59.47 94 ARG A CA 1
ATOM 790 C C . ARG A 1 94 ? 11.859 5.771 17.328 1.00 59.47 94 ARG A C 1
ATOM 792 O O . ARG A 1 94 ? 11.436 6.767 17.910 1.00 59.47 94 ARG A O 1
ATOM 799 N N . LYS A 1 95 ? 12.694 4.913 17.927 1.00 54.16 95 LYS A N 1
ATOM 800 C CA . LYS A 1 95 ? 13.447 5.279 19.137 1.00 54.16 95 LYS A CA 1
ATOM 801 C C . LYS A 1 95 ? 14.362 6.453 18.784 1.00 54.16 95 LYS A C 1
ATOM 803 O O . LYS A 1 95 ? 15.482 6.269 18.313 1.00 54.16 95 LYS A O 1
ATOM 808 N N . ARG A 1 96 ? 13.879 7.672 19.037 1.00 54.97 96 ARG A N 1
ATOM 809 C CA . ARG A 1 96 ? 14.592 8.942 18.805 1.00 54.97 96 ARG A CA 1
ATOM 810 C C . ARG A 1 96 ? 15.916 9.050 19.589 1.00 54.97 96 ARG A C 1
ATOM 812 O O . ARG A 1 96 ? 16.731 9.901 19.261 1.00 54.97 96 ARG A O 1
ATOM 819 N N . ASN A 1 97 ? 16.140 8.155 20.559 1.00 50.56 97 ASN A N 1
ATOM 820 C CA . ASN A 1 97 ? 17.314 8.098 21.438 1.00 50.56 97 ASN A CA 1
ATOM 821 C C . ASN A 1 97 ? 18.232 6.888 21.174 1.00 50.56 97 ASN A C 1
ATOM 823 O O . ASN A 1 97 ? 18.937 6.439 22.077 1.00 50.56 97 ASN A O 1
ATOM 827 N N . SER A 1 98 ? 18.217 6.313 19.972 1.00 56.41 98 SER A N 1
ATOM 828 C CA . SER A 1 98 ? 19.188 5.269 19.627 1.00 56.41 98 SER A CA 1
ATOM 829 C C . SER A 1 98 ? 20.539 5.943 19.390 1.00 56.41 98 SER A C 1
ATOM 831 O O . SER A 1 98 ? 20.712 6.646 18.398 1.00 56.41 98 SER A O 1
ATOM 833 N N . ASN A 1 99 ? 21.471 5.805 20.337 1.00 57.91 99 ASN A N 1
ATOM 834 C CA . ASN A 1 99 ? 22.836 6.299 20.177 1.00 57.91 99 ASN A CA 1
ATOM 835 C C . ASN A 1 99 ? 23.416 5.680 18.887 1.00 57.91 99 ASN A C 1
ATOM 837 O O . ASN A 1 99 ? 23.456 4.451 18.817 1.00 57.91 99 ASN A O 1
ATOM 841 N N . PRO A 1 100 ? 23.862 6.461 17.884 1.00 58.28 100 PRO A N 1
ATOM 842 C CA . PRO A 1 100 ? 24.340 5.919 16.606 1.00 58.28 100 PRO A CA 1
ATOM 843 C C . PRO A 1 100 ? 25.473 4.898 16.771 1.00 58.28 100 PRO A C 1
ATOM 845 O O . PRO A 1 100 ? 25.603 3.976 15.978 1.00 58.28 100 PRO A O 1
ATOM 848 N N . LYS A 1 101 ? 26.248 5.019 17.858 1.00 62.66 101 LYS A N 1
ATOM 849 C CA . LYS A 1 101 ? 27.313 4.083 18.252 1.00 62.66 101 LYS A CA 1
ATOM 850 C C . LYS A 1 101 ? 26.823 2.671 18.604 1.00 62.66 101 LYS A C 1
ATOM 852 O O . LYS A 1 101 ? 27.630 1.754 18.643 1.00 62.66 101 LYS A O 1
ATOM 857 N N . ASN A 1 102 ? 25.531 2.505 18.884 1.00 60.03 102 ASN A N 1
ATOM 858 C CA . ASN A 1 102 ? 24.922 1.234 19.282 1.00 60.03 102 ASN A CA 1
ATOM 859 C C . ASN A 1 102 ? 24.109 0.602 18.143 1.00 60.03 102 ASN A C 1
ATOM 861 O O . ASN A 1 102 ? 23.415 -0.389 18.365 1.00 60.03 102 ASN A O 1
ATOM 865 N N . GLN A 1 103 ? 24.131 1.199 16.949 1.00 60.72 103 GLN A N 1
ATOM 866 C CA . GLN A 1 103 ? 23.474 0.648 15.777 1.00 60.72 103 GLN A CA 1
ATOM 867 C C . GLN A 1 103 ? 24.477 -0.236 15.038 1.00 60.72 103 GLN A C 1
ATOM 869 O O . GLN A 1 103 ? 25.483 0.251 14.531 1.00 60.72 103 GLN A O 1
ATOM 874 N N . THR A 1 104 ? 24.215 -1.540 14.992 1.00 63.78 104 THR A N 1
ATOM 875 C CA . THR A 1 104 ? 24.950 -2.455 14.120 1.00 63.78 104 THR A CA 1
ATOM 876 C C . THR A 1 104 ? 24.593 -2.125 12.675 1.00 63.78 104 THR A C 1
ATOM 878 O O . THR A 1 104 ? 23.433 -2.203 12.268 1.00 63.78 104 THR A O 1
ATOM 881 N N . VAL A 1 105 ? 25.585 -1.672 11.916 1.00 62.50 105 VAL A N 1
ATOM 882 C CA . VAL A 1 105 ? 25.460 -1.382 10.484 1.00 62.50 105 VAL A CA 1
ATOM 883 C C . VAL A 1 105 ? 25.922 -2.619 9.717 1.00 62.50 105 VAL A C 1
ATOM 885 O O . VAL A 1 105 ? 26.793 -3.341 10.196 1.00 62.50 105 VAL A O 1
ATOM 888 N N . CYS A 1 106 ? 25.341 -2.890 8.548 1.00 65.75 106 CYS A N 1
ATOM 889 C CA . CYS A 1 106 ? 25.821 -3.975 7.696 1.00 65.75 106 CYS A CA 1
ATOM 890 C C . CYS A 1 106 ? 27.239 -3.645 7.197 1.00 65.75 106 CYS A C 1
ATOM 892 O O . CYS A 1 106 ? 27.421 -2.685 6.442 1.00 65.75 106 CYS A O 1
ATOM 894 N N . GLU A 1 107 ? 28.236 -4.420 7.627 1.00 61.50 107 GLU A N 1
ATOM 895 C CA . GLU A 1 107 ? 29.657 -4.177 7.331 1.00 61.50 107 GLU A CA 1
ATOM 896 C C . GLU A 1 107 ? 29.991 -4.312 5.835 1.00 61.50 107 GLU A C 1
ATOM 898 O O . GLU A 1 107 ? 30.941 -3.694 5.361 1.00 61.50 107 GLU A O 1
ATOM 903 N N . GLU A 1 108 ? 29.158 -5.013 5.058 1.00 59.03 108 GLU A N 1
ATOM 904 C CA . GLU A 1 108 ? 29.327 -5.189 3.604 1.00 59.03 108 GLU A CA 1
ATOM 905 C C . GLU A 1 108 ? 29.154 -3.897 2.788 1.00 59.03 108 GLU A C 1
ATOM 907 O O . GLU A 1 108 ? 29.474 -3.866 1.604 1.00 59.03 108 GLU A O 1
ATOM 912 N N . THR A 1 109 ? 28.665 -2.813 3.397 1.00 54.53 109 THR A N 1
ATOM 913 C CA . THR A 1 109 ? 28.482 -1.516 2.713 1.00 54.53 109 THR A CA 1
ATOM 914 C C . THR A 1 109 ? 29.603 -0.505 2.972 1.00 54.53 109 THR A C 1
ATOM 916 O O . THR A 1 109 ? 29.562 0.597 2.429 1.00 54.53 109 THR A O 1
ATOM 919 N N . LEU A 1 110 ? 30.613 -0.862 3.776 1.00 49.12 110 LEU A N 1
ATOM 920 C CA . LEU A 1 110 ? 31.752 0.007 4.113 1.00 49.12 110 LEU A CA 1
ATOM 921 C C . LEU A 1 110 ? 32.984 -0.199 3.211 1.00 49.12 110 LEU A C 1
ATOM 923 O O . LEU A 1 110 ? 33.998 0.461 3.422 1.00 49.12 110 LEU A O 1
ATOM 927 N N . SER A 1 111 ? 32.917 -1.092 2.221 1.00 49.44 111 SER A N 1
ATOM 928 C CA . SER A 1 111 ? 34.031 -1.445 1.329 1.00 49.44 111 SER A CA 1
ATOM 929 C C . SER A 1 111 ? 33.914 -0.854 -0.086 1.00 49.44 111 SER A C 1
ATOM 931 O O . SER A 1 111 ? 34.139 -1.560 -1.071 1.00 49.44 111 SER A O 1
ATOM 933 N N . VAL A 1 112 ? 33.594 0.442 -0.197 1.00 46.19 112 VAL A N 1
ATOM 934 C CA . VAL A 1 112 ? 33.790 1.219 -1.441 1.00 46.19 112 VAL A CA 1
ATOM 935 C C . VAL A 1 112 ? 34.879 2.258 -1.236 1.00 46.19 112 VAL A C 1
ATOM 937 O O . VAL A 1 112 ? 34.758 3.040 -0.267 1.00 46.19 112 VAL A O 1
#